Protein AF-A0A1T5C050-F1 (afdb_monomer_lite)

Secondary structure (DSSP, 8-state):
-TTHHHHHHHTS-HHHHHHHHHHH---HHHHHHHHHHHHHHHHHHHHHHHHHHHHHHHHHHHHHHHHHHTT-HHHHHHHHHHHHHHHHHHHHHHHHHHHHHHT-GGGGHHHHHHHHHHHHHHHHHHHHHHHHTT-

Foldseek 3Di:
DLCVLLVVLLPDQLLQVLLVQCLVPVDPVSLVVVLVVSLVVSVVSLVVSVVVLVVVLVVLVVVLVVCVVVVVVVVNVVSVVVNVVSVVVVVVSVVLVVCSVVVHDSNCVSSVSSVNSNVVNVVVVVVVVVVVVVD

Organism: NCBI:txid1037355

Structure (mmCIF, N/CA/C/O backbone):
data_AF-A0A1T5C050-F1
#
_entry.id   AF-A0A1T5C050-F1
#
loop_
_atom_site.group_PDB
_atom_site.id
_atom_site.type_symbol
_atom_site.label_atom_id
_atom_site.label_alt_id
_atom_site.label_comp_id
_atom_site.label_asym_id
_atom_site.label_entity_id
_atom_site.label_seq_id
_atom_site.pdbx_PDB_ins_code
_atom_site.Cartn_x
_atom_site.Cartn_y
_atom_site.Cartn_z
_atom_site.occupancy
_atom_site.B_iso_or_equiv
_atom_site.auth_seq_id
_atom_site.auth_comp_id
_atom_site.auth_asym_id
_atom_site.auth_atom_id
_atom_site.pdbx_PDB_model_num
ATOM 1 N N . MET A 1 1 ? -11.528 -1.303 3.590 1.00 84.25 1 MET A N 1
ATOM 2 C CA . MET A 1 1 ? -10.756 -0.819 4.756 1.00 84.25 1 MET A CA 1
ATOM 3 C C . MET A 1 1 ? -9.634 0.095 4.282 1.00 84.25 1 MET A C 1
ATOM 5 O O . MET A 1 1 ? -9.149 -0.112 3.178 1.00 84.25 1 MET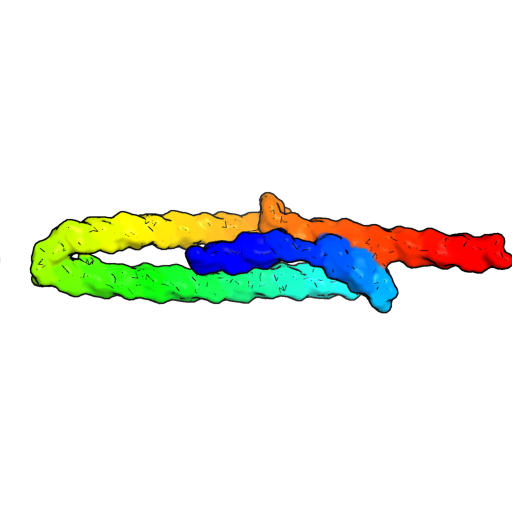 A O 1
ATOM 9 N N . PRO A 1 2 ? -9.185 1.081 5.078 1.00 89.75 2 PRO A N 1
ATOM 10 C CA . PRO A 1 2 ? -8.096 1.979 4.674 1.00 89.75 2 PRO A CA 1
ATOM 11 C C . PRO A 1 2 ? -6.820 1.239 4.232 1.00 89.75 2 PRO A C 1
ATOM 13 O O . PRO A 1 2 ? -6.162 1.654 3.285 1.00 89.75 2 PRO A O 1
ATOM 16 N N . ILE A 1 3 ? -6.520 0.094 4.858 1.00 91.94 3 ILE A N 1
ATOM 17 C CA . ILE A 1 3 ? -5.367 -0.759 4.515 1.00 91.94 3 ILE A CA 1
ATOM 18 C C . ILE A 1 3 ? -5.401 -1.305 3.073 1.00 91.94 3 ILE A C 1
ATOM 20 O O . ILE A 1 3 ? -4.346 -1.559 2.495 1.00 91.94 3 ILE A O 1
ATOM 24 N N . ASP A 1 4 ? -6.579 -1.407 2.448 1.00 92.31 4 ASP A N 1
ATOM 25 C CA . ASP A 1 4 ? -6.721 -1.911 1.076 1.00 92.31 4 ASP A CA 1
ATOM 26 C C . ASP A 1 4 ? -6.012 -1.015 0.054 1.00 92.31 4 ASP A C 1
ATOM 28 O O . ASP A 1 4 ? -5.550 -1.514 -0.969 1.00 92.31 4 ASP A O 1
ATOM 32 N N . LEU A 1 5 ? -5.851 0.281 0.352 1.00 94.25 5 LEU A N 1
ATOM 33 C CA . LEU A 1 5 ? -5.096 1.213 -0.490 1.00 94.25 5 LEU A CA 1
ATOM 34 C C . LEU A 1 5 ? -3.633 0.774 -0.656 1.00 94.25 5 LEU A C 1
ATOM 36 O O . LEU A 1 5 ? -3.046 0.949 -1.724 1.00 94.25 5 LEU A O 1
ATOM 40 N N . ILE A 1 6 ? -3.048 0.182 0.389 1.00 95.31 6 ILE A N 1
ATOM 41 C CA . ILE A 1 6 ? -1.682 -0.345 0.345 1.00 95.31 6 ILE A CA 1
ATOM 42 C C . ILE A 1 6 ? -1.642 -1.614 -0.502 1.00 95.31 6 ILE A C 1
ATOM 44 O O . ILE A 1 6 ? -0.819 -1.724 -1.408 1.00 95.31 6 ILE A O 1
ATOM 48 N N . TYR A 1 7 ? -2.559 -2.552 -0.260 1.00 94.25 7 TYR A N 1
ATOM 49 C CA . TYR A 1 7 ? -2.604 -3.803 -1.018 1.00 94.25 7 TYR A CA 1
ATOM 50 C C . TYR A 1 7 ? -2.885 -3.592 -2.504 1.00 94.25 7 TYR A C 1
ATOM 52 O O . TYR A 1 7 ? -2.309 -4.294 -3.330 1.00 94.25 7 TYR A O 1
ATOM 60 N N . GLN A 1 8 ? -3.749 -2.640 -2.854 1.00 95.19 8 GLN A N 1
ATOM 61 C CA . GLN A 1 8 ? -4.010 -2.277 -4.245 1.00 95.19 8 GLN A CA 1
ATOM 62 C C . GLN A 1 8 ? -2.750 -1.741 -4.919 1.00 95.19 8 GLN A C 1
ATOM 64 O O . GLN A 1 8 ? -2.427 -2.193 -6.012 1.00 95.19 8 GLN A O 1
ATOM 69 N N . PHE A 1 9 ? -2.001 -0.863 -4.243 1.00 95.88 9 PHE A N 1
ATOM 70 C CA . PHE A 1 9 ? -0.736 -0.357 -4.772 1.00 95.88 9 PHE A CA 1
ATOM 71 C C . PHE A 1 9 ? 0.274 -1.482 -5.006 1.00 95.88 9 PHE A C 1
ATOM 73 O O . PHE A 1 9 ? 0.848 -1.580 -6.079 1.00 95.88 9 PHE A O 1
ATOM 80 N N . LEU A 1 10 ? 0.447 -2.387 -4.039 1.00 94.50 10 LEU A N 1
ATOM 81 C CA . LEU A 1 10 ? 1.384 -3.511 -4.164 1.00 94.50 10 LEU A CA 1
ATOM 82 C C . LEU A 1 10 ? 1.030 -4.488 -5.298 1.00 94.50 10 LEU A C 1
ATOM 84 O O . LEU A 1 10 ? 1.909 -5.203 -5.773 1.00 94.50 10 LEU A O 1
ATOM 88 N N . LYS A 1 11 ? -0.242 -4.534 -5.712 1.00 94.31 11 LYS A N 1
ATOM 89 C CA . LYS A 1 11 ? -0.749 -5.395 -6.791 1.00 94.31 11 LYS A CA 1
ATOM 90 C C . LYS A 1 11 ? -0.712 -4.740 -8.172 1.00 94.31 11 LYS A C 1
ATOM 92 O O . LYS A 1 11 ? -1.097 -5.396 -9.137 1.00 94.31 11 LYS A O 1
ATOM 97 N N . GLU A 1 12 ? -0.307 -3.474 -8.281 1.00 95.38 12 GLU A N 1
ATOM 98 C CA . GLU A 1 12 ? -0.163 -2.828 -9.584 1.00 95.38 12 GLU A CA 1
ATOM 99 C C . GLU A 1 12 ? 0.852 -3.578 -10.464 1.00 95.38 12 GLU A C 1
ATOM 101 O O . GLU A 1 12 ? 1.815 -4.182 -9.982 1.00 95.38 12 GLU A O 1
ATOM 106 N N . ASP A 1 13 ? 0.646 -3.517 -11.779 1.00 95.00 13 ASP A N 1
ATOM 107 C CA . ASP A 1 13 ? 1.556 -4.125 -12.744 1.00 95.00 13 ASP A CA 1
ATOM 108 C C . ASP A 1 13 ? 2.800 -3.250 -12.949 1.00 95.00 13 ASP A C 1
ATOM 110 O O . ASP A 1 13 ? 2.872 -2.401 -13.838 1.00 95.00 13 ASP A O 1
ATOM 114 N N . TYR A 1 14 ? 3.784 -3.433 -12.073 1.00 97.62 14 TYR A N 1
ATOM 115 C CA . TYR A 1 14 ? 5.077 -2.762 -12.187 1.00 97.62 14 TYR A CA 1
ATOM 116 C C . TYR A 1 14 ? 5.998 -3.386 -13.228 1.00 97.62 14 TYR A C 1
ATOM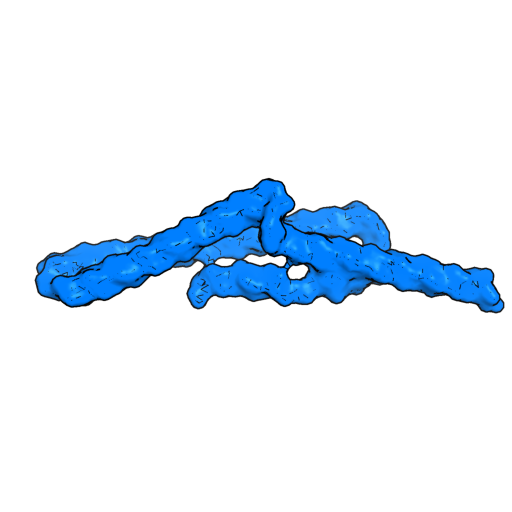 118 O O . TYR A 1 14 ? 6.921 -2.712 -13.677 1.00 97.62 14 TYR A O 1
ATOM 126 N N . GLU A 1 15 ? 5.773 -4.641 -13.616 1.00 97.19 15 GLU A N 1
ATOM 127 C CA . GLU A 1 15 ? 6.627 -5.299 -14.600 1.00 97.19 15 GLU A CA 1
ATOM 128 C C . GLU A 1 15 ? 6.423 -4.683 -15.980 1.00 97.19 15 GLU A C 1
ATOM 130 O O . GLU A 1 15 ? 7.401 -4.325 -16.634 1.00 97.19 15 GLU A O 1
ATOM 135 N N . THR A 1 16 ? 5.171 -4.490 -16.398 1.00 97.25 16 THR A N 1
ATOM 136 C CA . THR A 1 16 ? 4.875 -3.808 -17.664 1.00 97.25 16 THR A CA 1
ATOM 137 C C . THR A 1 16 ? 5.408 -2.375 -17.645 1.00 97.25 16 THR A C 1
ATOM 139 O O . THR A 1 16 ? 6.097 -1.981 -18.582 1.00 97.25 16 THR A O 1
ATOM 142 N N . LYS A 1 17 ? 5.216 -1.634 -16.540 1.00 97.00 17 LYS A N 1
ATOM 143 C CA . LYS A 1 17 ? 5.783 -0.280 -16.380 1.00 97.00 17 LYS A CA 1
ATOM 144 C C . LYS A 1 17 ? 7.303 -0.269 -16.554 1.00 97.00 17 LYS A C 1
ATOM 146 O O . LYS A 1 17 ? 7.828 0.529 -17.318 1.00 97.00 17 LYS A O 1
ATOM 151 N N . GLY A 1 18 ? 8.012 -1.177 -15.879 1.00 97.50 18 GLY A N 1
ATOM 152 C CA . GLY A 1 18 ? 9.467 -1.275 -15.995 1.00 97.50 18 GLY A CA 1
ATOM 153 C C . GLY A 1 18 ? 9.919 -1.620 -17.411 1.00 97.50 18 GLY A C 1
ATOM 154 O O . GLY A 1 18 ? 10.898 -1.058 -17.895 1.00 97.50 18 GLY A O 1
ATOM 155 N N . TYR A 1 19 ? 9.199 -2.516 -18.088 1.00 97.81 19 TYR A N 1
ATOM 156 C CA . TYR A 1 19 ? 9.477 -2.879 -19.475 1.00 97.81 19 TYR A CA 1
ATOM 157 C C . TYR A 1 19 ? 9.343 -1.678 -20.417 1.00 97.81 19 TYR A C 1
ATOM 159 O O . TYR A 1 19 ? 10.265 -1.405 -21.182 1.00 97.81 19 TYR A O 1
ATOM 167 N N . GLU A 1 20 ? 8.233 -0.943 -20.335 1.00 96.88 20 GLU A N 1
ATOM 168 C CA . GLU A 1 20 ? 7.983 0.257 -21.144 1.00 96.88 20 GLU A CA 1
ATOM 169 C C . GLU A 1 20 ? 9.010 1.362 -20.866 1.00 96.88 20 GLU A C 1
ATOM 171 O O . GLU A 1 20 ? 9.548 1.957 -21.804 1.00 96.88 20 GLU A O 1
ATOM 176 N N . ASP A 1 21 ? 9.351 1.581 -19.594 1.00 96.25 21 ASP A N 1
ATOM 177 C CA . ASP A 1 21 ? 10.360 2.560 -19.189 1.00 96.25 21 ASP A CA 1
ATOM 178 C C . ASP A 1 21 ? 11.732 2.245 -19.793 1.00 96.25 21 ASP A C 1
ATOM 180 O O . ASP A 1 21 ? 12.403 3.156 -20.272 1.00 96.25 21 ASP A O 1
ATOM 184 N N . ALA A 1 22 ? 12.136 0.971 -19.843 1.00 96.88 22 ALA A N 1
ATOM 185 C CA . ALA A 1 22 ? 13.396 0.568 -20.469 1.00 96.88 22 ALA A CA 1
ATOM 186 C C . ALA A 1 22 ? 13.416 0.807 -21.986 1.00 96.88 22 ALA A C 1
ATOM 188 O O . ALA A 1 22 ? 14.464 1.156 -22.526 1.00 96.88 22 ALA A O 1
ATOM 189 N N . LEU A 1 23 ? 12.279 0.632 -22.672 1.00 94.25 23 LEU A N 1
ATOM 190 C CA . LEU A 1 23 ? 12.161 0.939 -24.102 1.00 94.25 23 LEU A CA 1
ATOM 191 C C . LEU A 1 23 ? 12.262 2.446 -24.379 1.00 94.25 23 LEU A C 1
ATOM 193 O O . LEU A 1 23 ? 12.758 2.841 -25.431 1.00 94.25 23 LEU A O 1
ATOM 197 N N . CYS A 1 24 ? 11.799 3.278 -23.443 1.00 93.12 24 CYS A N 1
ATOM 198 C CA . CYS A 1 24 ? 11.862 4.734 -23.542 1.00 93.12 24 CYS A CA 1
ATOM 199 C C . CYS A 1 24 ? 13.245 5.285 -23.155 1.00 93.12 24 CYS A C 1
ATOM 201 O O . CYS A 1 24 ? 13.812 6.119 -23.862 1.00 93.12 24 CYS A O 1
ATOM 203 N N . ASN A 1 25 ? 13.800 4.813 -22.036 1.00 93.56 25 ASN A N 1
ATOM 204 C CA . ASN A 1 25 ? 15.108 5.205 -21.532 1.00 93.56 25 ASN A CA 1
ATOM 205 C C . ASN A 1 25 ? 15.824 4.012 -20.860 1.00 93.56 25 ASN A C 1
ATOM 207 O O . ASN A 1 25 ? 15.516 3.672 -19.714 1.00 93.56 25 ASN A O 1
ATOM 211 N N . PRO A 1 26 ? 16.826 3.406 -21.525 1.00 91.31 26 PRO A N 1
ATOM 212 C CA . PRO A 1 26 ? 17.523 2.227 -21.018 1.00 91.31 26 PRO A CA 1
ATOM 213 C C . PRO A 1 26 ? 18.571 2.529 -19.929 1.00 91.31 26 PRO A C 1
ATOM 215 O O . PRO A 1 26 ? 19.257 1.613 -19.473 1.00 91.31 26 PRO A O 1
ATOM 218 N N . ASP A 1 27 ? 18.740 3.787 -19.508 1.00 94.06 27 ASP A N 1
ATOM 219 C CA . ASP A 1 27 ? 19.728 4.147 -18.490 1.00 94.06 27 ASP A CA 1
ATOM 220 C C . ASP A 1 27 ? 19.380 3.538 -17.117 1.00 94.06 27 ASP A C 1
ATOM 222 O O . ASP A 1 27 ? 18.272 3.662 -16.589 1.00 94.06 27 ASP A O 1
ATOM 226 N N . ASN A 1 28 ? 20.373 2.914 -16.483 1.00 91.69 28 ASN A N 1
ATOM 227 C CA . ASN A 1 28 ? 20.247 2.380 -15.135 1.00 91.69 28 ASN A CA 1
ATOM 228 C C . ASN A 1 28 ? 19.965 3.478 -14.090 1.00 91.69 28 ASN A C 1
ATOM 230 O O . ASN A 1 28 ? 19.297 3.207 -13.092 1.00 91.69 28 ASN A O 1
ATOM 234 N N . SER A 1 29 ? 20.431 4.712 -14.308 1.00 94.38 29 SER A N 1
ATOM 235 C CA . SER A 1 29 ? 20.111 5.851 -13.439 1.00 94.38 29 SER A CA 1
ATOM 236 C C . SER A 1 29 ? 18.604 6.153 -13.432 1.00 94.38 29 SER A C 1
ATOM 238 O O . SER A 1 29 ? 18.021 6.393 -12.371 1.00 94.38 29 SER A O 1
ATOM 240 N N . TYR A 1 30 ? 17.952 6.030 -14.594 1.00 93.44 30 TYR A N 1
ATOM 241 C CA . TYR A 1 30 ? 16.510 6.198 -14.761 1.00 93.44 30 TYR A CA 1
ATOM 242 C C . TYR A 1 30 ? 15.735 5.110 -14.006 1.00 93.44 30 TYR A C 1
ATOM 244 O O . TYR A 1 30 ? 14.817 5.408 -13.237 1.00 93.44 30 TYR A O 1
ATOM 252 N N . LYS A 1 31 ? 16.179 3.851 -14.121 1.00 96.00 31 LYS A N 1
ATOM 253 C CA . LYS A 1 31 ? 15.627 2.714 -13.367 1.00 96.00 31 LYS A CA 1
ATOM 254 C C . LYS A 1 31 ? 15.670 2.944 -11.853 1.00 96.00 31 LYS A C 1
ATOM 256 O O . LYS A 1 31 ? 14.660 2.749 -11.175 1.00 96.00 31 LYS A O 1
ATOM 261 N N . GLU A 1 32 ? 16.820 3.346 -11.308 1.00 97.00 32 GLU A N 1
ATOM 262 C CA . GLU A 1 32 ? 16.954 3.566 -9.862 1.00 97.00 32 GLU A CA 1
ATOM 263 C C . GLU A 1 32 ? 16.112 4.758 -9.379 1.00 97.00 32 GLU A C 1
ATOM 265 O O . GLU A 1 32 ? 15.479 4.670 -8.324 1.00 97.00 32 GLU A O 1
ATOM 270 N N . MET A 1 33 ? 16.006 5.831 -10.171 1.00 96.25 33 MET A N 1
ATOM 271 C CA . MET A 1 33 ? 15.131 6.963 -9.850 1.00 96.25 33 MET A CA 1
ATOM 272 C C . MET A 1 33 ? 13.656 6.538 -9.768 1.00 96.25 33 MET A C 1
ATOM 274 O O . MET A 1 33 ? 12.968 6.880 -8.803 1.00 96.25 33 MET A O 1
ATOM 278 N N . ASN A 1 34 ? 13.176 5.727 -10.713 1.00 96.50 34 ASN A N 1
ATOM 279 C CA . ASN A 1 34 ? 11.802 5.221 -10.685 1.00 96.50 34 ASN A CA 1
ATOM 280 C C . ASN A 1 34 ? 11.544 4.280 -9.502 1.00 96.50 34 ASN A C 1
ATOM 282 O O . ASN A 1 34 ? 10.488 4.366 -8.873 1.00 96.50 34 ASN A O 1
ATOM 286 N N . LYS A 1 35 ?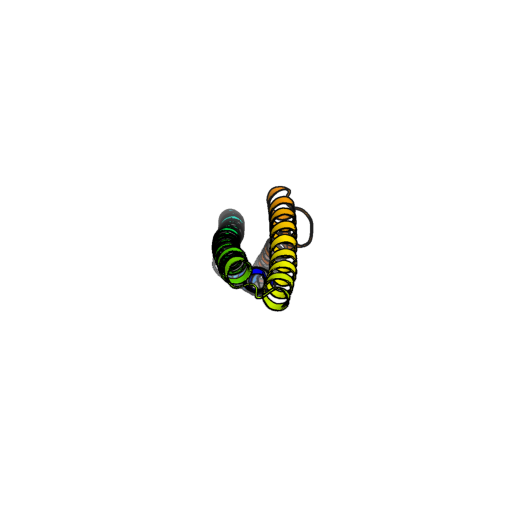 12.518 3.453 -9.101 1.00 97.12 35 LYS A N 1
ATOM 287 C CA . LYS A 1 35 ? 12.412 2.649 -7.869 1.00 97.12 35 LYS A CA 1
ATOM 288 C C . LYS A 1 35 ? 12.245 3.528 -6.624 1.00 97.12 35 LYS A C 1
ATOM 290 O O . LYS A 1 35 ? 11.424 3.210 -5.759 1.00 97.12 35 LYS A O 1
ATOM 295 N N . VAL A 1 36 ? 12.969 4.648 -6.541 1.00 96.75 36 VAL A N 1
ATOM 296 C CA . VAL A 1 36 ? 12.797 5.636 -5.460 1.00 96.75 36 VAL A CA 1
ATOM 297 C C . VAL A 1 36 ? 11.399 6.257 -5.502 1.00 96.75 36 VAL A C 1
ATOM 299 O O . VAL A 1 36 ? 10.736 6.333 -4.469 1.00 96.75 36 VAL A O 1
ATOM 302 N N . ILE A 1 37 ? 10.902 6.637 -6.682 1.00 96.94 37 ILE A N 1
ATOM 303 C CA . ILE A 1 37 ? 9.551 7.198 -6.845 1.00 96.94 37 ILE A CA 1
ATOM 304 C C . ILE A 1 37 ? 8.476 6.199 -6.394 1.00 96.94 37 ILE A C 1
ATOM 306 O O . ILE A 1 37 ? 7.581 6.564 -5.631 1.00 96.94 37 ILE A O 1
ATOM 310 N N . ILE A 1 38 ? 8.572 4.932 -6.809 1.00 97.00 38 ILE A N 1
ATOM 311 C CA . ILE A 1 38 ? 7.636 3.872 -6.405 1.00 97.00 38 ILE A CA 1
ATOM 312 C C . ILE A 1 38 ? 7.623 3.720 -4.880 1.00 97.00 38 ILE A C 1
ATOM 314 O O . ILE A 1 38 ? 6.549 3.665 -4.277 1.00 97.00 38 ILE A O 1
ATOM 318 N N . ARG A 1 39 ? 8.800 3.709 -4.241 1.00 96.50 39 ARG A N 1
ATOM 319 C CA . ARG A 1 39 ? 8.914 3.648 -2.777 1.00 96.50 39 ARG A CA 1
ATOM 320 C C . ARG A 1 39 ? 8.269 4.858 -2.103 1.00 96.50 39 ARG A C 1
ATOM 322 O O . ARG A 1 39 ? 7.431 4.678 -1.224 1.00 96.50 39 ARG A O 1
ATOM 329 N N . ASN A 1 40 ? 8.599 6.071 -2.534 1.00 96.62 40 ASN A N 1
ATOM 330 C CA . ASN A 1 40 ? 8.049 7.299 -1.951 1.00 96.62 40 ASN A CA 1
ATOM 331 C C . ASN A 1 40 ? 6.518 7.342 -2.076 1.00 96.62 40 ASN A C 1
ATOM 333 O O . ASN A 1 40 ? 5.812 7.718 -1.140 1.00 96.62 40 ASN A O 1
ATOM 337 N N . ASN A 1 41 ? 5.985 6.893 -3.212 1.00 96.75 41 ASN A N 1
ATOM 338 C CA . ASN A 1 41 ? 4.547 6.797 -3.448 1.00 96.75 41 ASN A CA 1
ATOM 339 C C . ASN A 1 41 ? 3.854 5.805 -2.502 1.00 96.75 41 ASN A C 1
ATOM 341 O O . ASN A 1 41 ? 2.707 6.035 -2.104 1.00 96.75 41 ASN A O 1
ATOM 345 N N . LEU A 1 42 ? 4.527 4.716 -2.130 1.00 96.31 42 LEU A N 1
ATOM 346 C CA . LEU A 1 42 ? 4.037 3.792 -1.112 1.00 96.31 42 LEU A CA 1
ATOM 347 C C . LEU A 1 42 ? 4.062 4.433 0.283 1.00 96.31 42 LEU A C 1
ATOM 349 O O . LEU A 1 42 ? 3.079 4.343 1.017 1.00 96.31 42 LEU A O 1
ATOM 353 N N . GLU A 1 43 ? 5.139 5.134 0.638 1.00 95.75 43 GLU A N 1
ATOM 354 C CA . GLU A 1 43 ? 5.256 5.839 1.923 1.00 95.75 43 GLU A CA 1
ATOM 355 C C . GLU A 1 43 ? 4.168 6.908 2.109 1.00 95.75 43 GLU A C 1
ATOM 357 O O . GLU A 1 43 ? 3.609 7.055 3.199 1.00 95.75 43 GLU A O 1
ATOM 362 N N . VAL A 1 44 ? 3.814 7.636 1.046 1.00 96.56 44 VAL A N 1
ATOM 363 C CA . VAL A 1 44 ? 2.691 8.588 1.068 1.00 96.56 44 VAL A CA 1
ATOM 364 C C . VAL A 1 44 ? 1.376 7.876 1.385 1.00 96.56 44 VAL A C 1
ATOM 366 O O . VAL A 1 44 ? 0.608 8.359 2.221 1.00 96.56 44 VAL A O 1
ATOM 369 N N . ARG A 1 45 ? 1.126 6.707 0.784 1.00 96.19 45 ARG A N 1
ATOM 370 C CA . ARG A 1 45 ? -0.081 5.920 1.075 1.00 96.19 45 ARG A CA 1
ATOM 371 C C . ARG A 1 45 ? -0.097 5.438 2.523 1.00 96.19 45 ARG A C 1
ATOM 373 O O . ARG A 1 45 ? -1.133 5.548 3.171 1.00 96.19 45 ARG A O 1
ATOM 380 N N . PHE A 1 46 ? 1.035 4.991 3.073 1.00 96.38 46 PHE A N 1
ATOM 381 C CA . PHE A 1 46 ? 1.125 4.645 4.498 1.00 96.38 46 PHE A CA 1
ATOM 382 C C . PHE A 1 46 ? 0.717 5.812 5.399 1.00 96.38 46 PHE A C 1
ATOM 384 O O . PHE A 1 46 ? -0.097 5.630 6.307 1.00 96.38 46 PHE A O 1
ATOM 391 N N . LYS A 1 47 ? 1.213 7.024 5.117 1.00 95.81 47 LYS A N 1
ATOM 392 C CA . LYS A 1 47 ? 0.828 8.235 5.860 1.00 95.81 47 LYS A CA 1
ATOM 393 C C . LYS A 1 47 ? -0.678 8.492 5.783 1.00 95.81 47 LYS A C 1
ATOM 395 O O . LYS A 1 47 ? -1.300 8.721 6.816 1.00 95.81 47 LYS A O 1
ATOM 400 N N . GLN A 1 48 ? -1.272 8.405 4.592 1.00 96.06 48 GLN A N 1
ATOM 401 C CA . GLN A 1 48 ? -2.717 8.592 4.402 1.00 96.06 48 GLN A CA 1
ATOM 402 C C . GLN A 1 48 ? -3.538 7.581 5.210 1.00 96.06 48 GLN A C 1
ATOM 404 O O . GLN A 1 48 ? -4.464 7.956 5.928 1.00 96.06 48 GLN A O 1
ATOM 409 N N . VAL A 1 49 ? -3.173 6.301 5.131 1.00 96.62 49 VAL A N 1
ATOM 410 C CA . VAL A 1 49 ? -3.882 5.220 5.822 1.00 96.62 49 VAL A CA 1
ATOM 411 C C . VAL A 1 49 ? -3.762 5.360 7.341 1.00 96.62 49 VAL A C 1
ATOM 413 O O . VAL A 1 49 ? -4.753 5.198 8.052 1.00 96.62 49 VAL A O 1
ATOM 416 N N . LYS A 1 50 ? -2.580 5.722 7.851 1.00 95.31 50 LYS A N 1
ATOM 417 C CA . LYS A 1 50 ? -2.367 5.982 9.282 1.00 95.31 50 LYS A CA 1
ATOM 418 C C . LYS A 1 50 ? -3.204 7.139 9.804 1.00 95.31 50 LYS A C 1
ATOM 420 O O . LYS A 1 50 ? -3.820 6.997 10.857 1.00 95.31 50 LYS A O 1
ATOM 425 N N . LEU A 1 51 ? -3.238 8.256 9.073 1.00 95.44 51 LEU A N 1
ATOM 426 C CA . LEU A 1 51 ? -4.073 9.403 9.431 1.00 95.44 51 LEU A CA 1
ATOM 427 C C . LEU A 1 51 ? -5.541 8.982 9.524 1.00 95.44 51 LEU A C 1
ATOM 429 O O . LEU A 1 51 ? -6.188 9.253 10.530 1.00 95.44 51 LEU A O 1
ATOM 433 N N . LYS A 1 52 ? -6.025 8.212 8.541 1.00 95.94 52 LYS A N 1
ATOM 434 C CA . LYS A 1 52 ? -7.405 7.725 8.544 1.00 95.94 52 LYS A CA 1
ATOM 435 C C . LYS A 1 52 ? -7.717 6.838 9.754 1.00 95.94 52 LYS A C 1
ATOM 437 O O . LYS A 1 52 ? -8.720 7.067 10.420 1.00 95.94 52 LYS A O 1
ATOM 442 N N . TYR A 1 53 ? -6.854 5.874 10.081 1.00 95.25 53 TYR A N 1
ATOM 443 C CA . TYR A 1 53 ? -7.051 5.037 11.271 1.00 95.25 53 TYR A CA 1
ATOM 444 C C . TYR A 1 53 ? -6.994 5.837 12.575 1.00 95.25 53 TYR A C 1
ATOM 446 O O . TYR A 1 53 ? -7.752 5.555 13.497 1.00 95.25 53 TYR A O 1
ATOM 454 N N . MET A 1 54 ? -6.104 6.826 12.669 1.00 94.12 54 MET A N 1
ATOM 455 C CA . MET A 1 54 ? -6.014 7.699 13.839 1.00 94.12 54 MET A CA 1
ATOM 456 C C . MET A 1 54 ? -7.313 8.488 14.048 1.00 94.12 54 MET A C 1
ATOM 458 O O . MET A 1 54 ? -7.794 8.575 15.178 1.00 94.12 54 MET A O 1
ATOM 462 N N . ASP A 1 55 ? -7.890 9.028 12.976 1.00 96.12 55 ASP A N 1
ATOM 463 C CA . ASP A 1 55 ? -9.162 9.748 13.040 1.0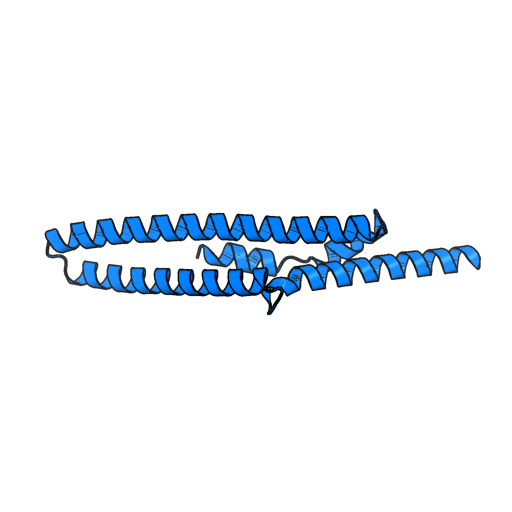0 96.12 55 ASP A CA 1
ATOM 464 C C . ASP A 1 55 ? -10.321 8.809 13.408 1.00 96.12 55 ASP A C 1
ATOM 466 O O . ASP A 1 55 ? -11.095 9.125 14.312 1.00 96.12 55 ASP A O 1
ATOM 470 N N . ASP A 1 56 ? -10.376 7.615 12.807 1.00 95.75 56 ASP A N 1
ATOM 471 C CA . ASP A 1 56 ? -11.400 6.603 13.107 1.00 95.75 56 ASP A CA 1
ATOM 472 C C . ASP A 1 56 ? -11.346 6.149 14.581 1.00 95.75 56 ASP A C 1
ATOM 474 O O . ASP A 1 56 ? -12.380 5.976 15.228 1.00 95.75 56 ASP A O 1
ATOM 478 N N . VAL A 1 57 ? -10.145 5.975 15.147 1.00 95.88 57 VAL A N 1
ATOM 479 C CA . VAL A 1 57 ? -9.975 5.606 16.564 1.00 95.88 57 VAL A CA 1
ATOM 480 C C . VAL A 1 57 ? -10.446 6.728 17.489 1.00 95.88 57 VAL A C 1
ATOM 482 O O . VAL A 1 57 ? -11.149 6.449 18.460 1.00 95.88 57 VAL A O 1
ATOM 485 N N . ARG A 1 58 ? -10.114 7.992 17.187 1.00 96.31 58 ARG A N 1
ATOM 486 C CA . ARG A 1 58 ? -10.576 9.145 17.982 1.00 96.31 58 ARG A CA 1
ATOM 487 C C . ARG A 1 58 ? -12.096 9.271 17.977 1.00 96.31 58 ARG A C 1
ATOM 489 O O . ARG A 1 58 ? -12.687 9.542 19.020 1.00 96.31 58 ARG A O 1
ATOM 496 N N . GLU A 1 59 ? -12.722 9.066 16.823 1.00 97.25 59 GLU A N 1
ATOM 497 C CA . GLU A 1 59 ? -14.180 9.085 16.690 1.00 97.25 59 GLU A CA 1
ATOM 498 C C . GLU A 1 59 ? -14.828 7.973 17.525 1.00 97.25 59 GLU A C 1
ATOM 500 O O . GLU A 1 59 ? -15.775 8.224 18.278 1.00 97.25 59 GLU A O 1
ATOM 505 N N . ILE A 1 60 ? -14.279 6.754 17.462 1.00 97.31 60 ILE A N 1
ATOM 506 C CA . ILE A 1 60 ? -14.758 5.639 18.284 1.00 97.31 60 ILE A CA 1
ATOM 507 C C . ILE A 1 60 ? -14.601 5.940 19.775 1.00 97.31 60 ILE A C 1
ATOM 509 O O . ILE A 1 60 ? -15.535 5.683 20.532 1.00 97.31 60 ILE A O 1
ATOM 513 N N . ASP A 1 61 ? -13.477 6.511 20.206 1.00 97.75 61 ASP A N 1
ATOM 514 C CA . ASP A 1 61 ? -13.254 6.856 21.613 1.00 97.75 61 ASP A CA 1
ATOM 515 C C . ASP A 1 61 ? -14.252 7.898 22.123 1.00 97.75 61 ASP A C 1
ATOM 517 O O . ASP A 1 61 ? -14.840 7.726 23.196 1.00 97.75 61 ASP A O 1
ATOM 521 N N . PHE A 1 62 ? -14.526 8.927 21.319 1.00 97.69 62 PHE A N 1
ATOM 522 C CA . PHE A 1 62 ? -15.575 9.897 21.619 1.00 97.69 62 PHE A CA 1
ATOM 523 C C . PHE A 1 62 ? -16.950 9.222 21.756 1.00 97.69 62 PHE A C 1
ATOM 525 O O . PHE A 1 62 ? -17.703 9.496 22.697 1.00 97.69 62 PHE A O 1
ATOM 532 N N . HIS A 1 63 ? -17.287 8.306 20.845 1.00 97.62 63 HIS A N 1
ATOM 533 C CA . HIS A 1 63 ? -18.541 7.565 20.917 1.00 97.62 63 HIS A CA 1
ATOM 534 C C . HIS A 1 63 ? -18.608 6.651 22.143 1.00 97.62 63 HIS A C 1
ATOM 536 O O . HIS A 1 63 ? -19.614 6.687 22.849 1.00 97.62 63 HIS A O 1
ATOM 542 N N . ILE A 1 64 ? -17.553 5.900 22.467 1.00 98.06 64 ILE A N 1
ATOM 543 C CA . ILE A 1 64 ? -17.495 5.060 23.673 1.00 98.06 64 ILE A CA 1
ATOM 544 C C . ILE A 1 64 ? -17.819 5.893 24.916 1.00 98.06 64 ILE A C 1
ATOM 546 O O . ILE A 1 64 ? -18.698 5.514 25.690 1.00 98.06 64 ILE A O 1
ATOM 550 N N . GLN A 1 65 ? -17.176 7.053 25.076 1.00 97.69 65 GLN A N 1
ATOM 551 C CA . GLN A 1 65 ? -17.404 7.933 26.221 1.00 97.69 65 GLN A CA 1
ATOM 552 C C . GLN A 1 65 ? -18.854 8.435 26.282 1.00 97.69 65 GLN A C 1
ATOM 554 O O . GLN A 1 65 ? -19.516 8.314 27.313 1.00 97.69 65 GLN A O 1
ATOM 559 N N . SER A 1 66 ? -19.364 8.962 25.168 1.00 97.88 66 SER A N 1
ATOM 560 C CA . SER A 1 66 ? -20.723 9.506 25.078 1.00 97.88 66 SER A CA 1
ATOM 561 C C . SER A 1 66 ? -21.801 8.448 25.350 1.00 97.88 66 SER A C 1
ATOM 563 O O . SER A 1 66 ? -22.777 8.726 26.043 1.00 97.88 66 SER A O 1
ATOM 565 N N . ARG A 1 67 ? -21.636 7.223 24.834 1.00 96.94 67 ARG A N 1
ATOM 566 C CA . ARG A 1 67 ? -22.628 6.146 24.993 1.00 96.94 67 ARG A CA 1
ATOM 567 C C . ARG A 1 67 ? -22.551 5.503 26.376 1.00 96.94 67 ARG A C 1
ATOM 569 O O . ARG A 1 67 ? -23.592 5.141 26.920 1.00 96.94 67 ARG A O 1
ATOM 576 N N . ALA A 1 68 ? -21.362 5.438 26.978 1.00 96.62 68 ALA A N 1
ATOM 577 C CA . ALA A 1 68 ? -21.194 4.997 28.361 1.00 96.62 68 ALA A CA 1
ATOM 578 C C . ALA A 1 68 ? -21.930 5.921 29.342 1.00 96.62 68 ALA A C 1
ATOM 580 O O . ALA A 1 68 ? -22.636 5.436 30.222 1.00 96.62 68 ALA A O 1
ATOM 581 N N . GLN A 1 69 ? -21.840 7.242 29.148 1.00 96.94 69 GLN A N 1
ATOM 582 C CA . GLN A 1 69 ? -22.584 8.222 29.954 1.00 96.94 69 GLN A CA 1
ATOM 583 C C . GLN A 1 69 ? -24.106 8.072 29.819 1.00 96.94 69 GLN A C 1
ATOM 585 O O . GLN A 1 69 ? -24.834 8.319 30.774 1.00 96.94 69 GLN A O 1
ATOM 590 N N . ALA A 1 70 ? -24.583 7.630 28.654 1.00 96.88 70 ALA A N 1
ATOM 591 C CA . ALA A 1 70 ? -25.995 7.353 28.401 1.00 96.88 70 ALA A CA 1
ATOM 592 C C . ALA A 1 70 ? -26.458 5.961 28.887 1.00 96.88 70 ALA A C 1
ATOM 594 O O . ALA A 1 70 ? -27.611 5.598 28.671 1.00 96.88 70 ALA A O 1
ATOM 595 N N . GLY A 1 71 ? -25.579 5.161 29.507 1.00 96.44 71 GLY A N 1
ATOM 596 C CA . GLY A 1 71 ? -25.907 3.813 29.985 1.00 96.44 71 GLY A CA 1
ATOM 597 C C . GLY A 1 71 ? -26.089 2.765 28.878 1.00 96.44 71 GLY A C 1
ATOM 598 O O . GLY A 1 71 ? -26.632 1.694 29.133 1.00 96.44 71 GLY A O 1
ATOM 599 N N . LEU A 1 72 ? -25.635 3.039 27.649 1.00 97.06 72 LEU A N 1
ATOM 600 C CA . LEU A 1 72 ? -25.803 2.154 26.488 1.00 97.06 72 LEU A CA 1
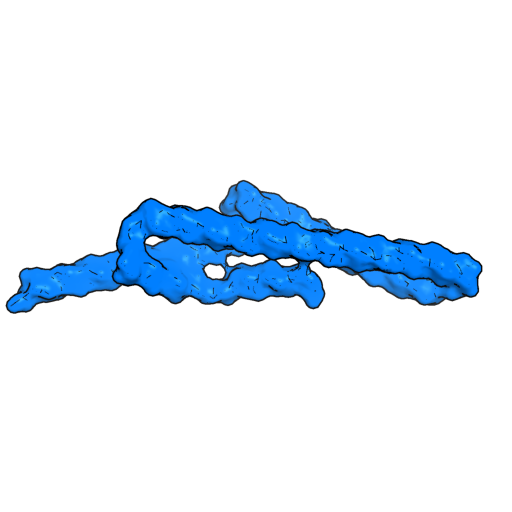ATOM 601 C C . LEU A 1 72 ? -24.707 1.075 26.439 1.00 97.06 72 LEU A C 1
ATOM 603 O O . LEU A 1 72 ? -23.845 1.087 25.557 1.00 97.06 72 LEU A O 1
ATOM 607 N N . VAL A 1 73 ? -24.729 0.155 27.406 1.00 95.94 73 VAL A N 1
ATOM 608 C CA . VAL A 1 73 ? -23.662 -0.839 27.641 1.00 95.94 73 VAL A CA 1
ATOM 609 C C . VAL A 1 73 ? -23.370 -1.701 26.407 1.00 95.94 73 VAL A C 1
ATOM 611 O O . VAL A 1 73 ? -22.211 -1.801 26.006 1.00 95.94 73 VAL A O 1
ATOM 614 N N . ASP A 1 74 ? -24.395 -2.251 25.752 1.00 97.12 74 ASP A N 1
ATOM 615 C CA . ASP A 1 74 ? -24.206 -3.122 24.580 1.00 97.12 74 ASP A CA 1
ATOM 616 C C . ASP A 1 74 ? -23.529 -2.389 23.413 1.00 97.12 74 ASP A C 1
ATOM 618 O O . ASP A 1 74 ? -22.660 -2.931 22.729 1.00 97.12 74 ASP A O 1
ATOM 622 N N . VAL A 1 75 ? -23.885 -1.117 23.205 1.00 96.81 75 VAL A N 1
ATOM 623 C CA . VAL A 1 75 ? -23.297 -0.277 22.150 1.00 96.81 75 VAL A CA 1
ATOM 624 C C . VAL A 1 75 ? -21.838 0.038 22.467 1.00 96.81 75 VAL A C 1
ATOM 626 O O . VAL A 1 75 ? -20.990 0.019 21.575 1.00 96.81 75 VAL A O 1
ATOM 629 N N . VAL A 1 76 ? -21.527 0.312 23.736 1.00 97.88 76 VAL A N 1
ATOM 630 C CA . VAL A 1 76 ? -20.148 0.530 24.186 1.00 97.88 76 VAL A CA 1
ATOM 631 C C . VAL A 1 76 ? -19.289 -0.699 23.903 1.00 97.88 76 VAL A C 1
ATOM 633 O O . VAL A 1 76 ? -18.169 -0.549 23.415 1.00 97.88 76 VAL A O 1
ATOM 636 N N . GLU A 1 77 ? -19.803 -1.899 24.163 1.00 97.75 77 GLU A N 1
ATOM 637 C CA . GLU A 1 77 ? -19.045 -3.125 23.927 1.00 97.75 77 GLU A CA 1
ATOM 638 C C . GLU A 1 77 ? -18.791 -3.362 22.432 1.00 97.75 77 GLU A C 1
ATOM 640 O O . GLU A 1 77 ? -17.650 -3.598 22.033 1.00 97.75 77 GLU A O 1
ATOM 645 N N . GLN A 1 78 ? -19.797 -3.150 21.577 1.00 97.50 78 GLN A N 1
ATOM 646 C CA . GLN A 1 78 ? -19.617 -3.206 20.119 1.00 97.50 78 GLN A CA 1
ATOM 647 C C . GLN A 1 78 ? -18.549 -2.218 19.621 1.00 97.50 78 GLN A C 1
ATOM 649 O O . GLN A 1 78 ? -17.714 -2.558 18.776 1.00 97.50 78 GLN A O 1
ATOM 654 N N . LEU A 1 79 ? -18.546 -0.990 20.150 1.00 97.88 79 LEU A N 1
ATOM 655 C CA . LEU A 1 79 ? -17.556 0.026 19.793 1.00 97.88 79 LEU A CA 1
ATOM 656 C C . LEU A 1 79 ? -16.142 -0.363 20.243 1.00 97.88 79 LEU A C 1
ATOM 658 O O . LEU A 1 79 ? -15.190 -0.144 19.492 1.00 97.88 79 LEU A O 1
ATOM 662 N N . LYS A 1 80 ? -15.988 -0.983 21.419 1.00 97.50 80 LYS A N 1
ATOM 663 C CA . LYS A 1 80 ? -14.694 -1.510 21.881 1.00 97.50 80 LYS A CA 1
ATOM 664 C C . LYS A 1 80 ? -14.183 -2.632 20.986 1.00 97.50 80 LYS A C 1
ATOM 666 O O . LYS A 1 80 ? -13.012 -2.601 20.614 1.00 97.50 80 LYS A O 1
ATOM 671 N N . THR A 1 81 ? -15.037 -3.577 20.589 1.00 97.50 81 THR A N 1
ATOM 672 C CA . THR A 1 81 ? -14.653 -4.632 19.637 1.00 97.50 81 THR A CA 1
ATOM 673 C C . THR A 1 81 ? -14.193 -4.024 18.314 1.00 97.50 81 THR A C 1
ATOM 675 O O . THR A 1 81 ? -13.135 -4.379 17.796 1.00 97.50 81 THR A O 1
ATOM 678 N N . ARG A 1 82 ? -14.926 -3.032 17.792 1.00 96.19 82 ARG A N 1
ATOM 679 C CA . ARG A 1 82 ? -14.521 -2.322 16.572 1.00 96.19 82 ARG A CA 1
ATOM 680 C C . ARG A 1 82 ? -13.180 -1.605 16.744 1.00 96.19 82 ARG A C 1
ATOM 682 O O . ARG A 1 82 ? -12.345 -1.674 15.843 1.00 96.19 82 ARG A O 1
ATOM 689 N N . LYS A 1 83 ? -12.946 -0.954 17.890 1.00 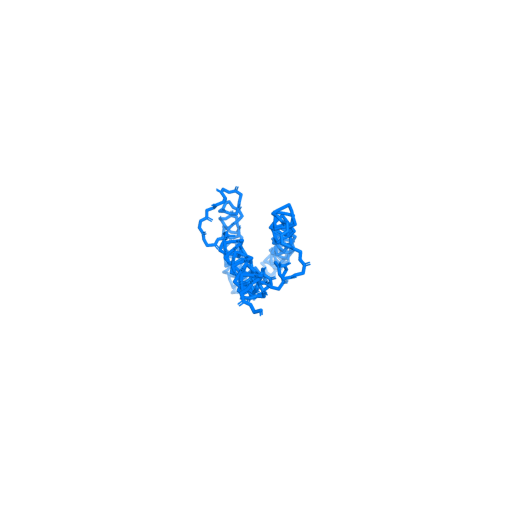96.50 83 LYS A N 1
ATOM 690 C CA . LYS A 1 83 ? -11.656 -0.325 18.217 1.00 96.50 83 LYS A CA 1
ATOM 691 C C . LYS A 1 83 ? -10.518 -1.344 18.181 1.00 96.50 83 LYS A C 1
ATOM 693 O O . LYS A 1 83 ? -9.501 -1.070 17.556 1.00 96.50 83 LYS A O 1
ATOM 698 N N . GLN A 1 84 ? -10.704 -2.517 18.790 1.00 96.31 84 GLN A N 1
ATOM 699 C CA . GLN A 1 84 ? -9.703 -3.589 18.783 1.00 96.31 84 GLN A CA 1
ATOM 700 C C . GLN A 1 84 ? -9.322 -4.003 17.357 1.00 96.31 84 GLN A C 1
ATOM 702 O O . GLN A 1 84 ? -8.135 -4.118 17.059 1.00 96.31 84 GLN A O 1
ATOM 707 N N . THR A 1 85 ? -10.298 -4.147 16.453 1.00 94.94 85 THR A N 1
ATOM 708 C CA . THR A 1 85 ? -10.021 -4.432 15.036 1.00 94.94 85 THR A CA 1
ATOM 709 C C . THR A 1 85 ? -9.174 -3.338 14.380 1.00 94.94 85 THR A C 1
ATOM 711 O O . THR A 1 85 ? -8.208 -3.645 13.685 1.00 94.94 85 THR A O 1
ATOM 714 N N . LEU A 1 86 ? -9.492 -2.057 14.609 1.00 94.19 86 LEU A N 1
ATOM 715 C CA . LEU A 1 86 ? -8.698 -0.952 14.054 1.00 94.19 86 LEU A CA 1
ATOM 716 C C . LEU A 1 86 ? -7.270 -0.931 14.613 1.00 94.19 86 LEU A C 1
ATOM 718 O O . LEU A 1 86 ? -6.327 -0.707 13.858 1.00 94.19 86 LEU A O 1
ATOM 722 N N . THR A 1 87 ? -7.103 -1.193 15.910 1.00 93.19 87 THR A N 1
ATOM 723 C CA . THR A 1 87 ? -5.783 -1.268 16.548 1.00 93.19 87 THR A CA 1
ATOM 724 C C . THR A 1 87 ? -4.947 -2.417 15.986 1.00 93.19 87 THR A C 1
ATOM 726 O O . THR A 1 87 ? -3.762 -2.234 15.718 1.00 93.19 87 THR A O 1
ATOM 729 N N . GLU A 1 88 ? -5.552 -3.576 15.722 1.00 94.69 88 GLU A N 1
ATOM 730 C CA . GLU A 1 88 ? -4.845 -4.687 15.079 1.00 94.69 88 GLU A CA 1
ATOM 731 C C . GLU A 1 88 ? -4.401 -4.329 13.652 1.00 94.69 88 GLU A C 1
ATOM 733 O O . GLU A 1 88 ? -3.274 -4.619 13.254 1.00 94.69 88 GLU A O 1
ATOM 738 N N . HIS A 1 89 ? -5.230 -3.610 12.892 1.00 93.56 89 HIS A N 1
ATOM 739 C CA . HIS A 1 89 ? -4.831 -3.126 11.568 1.00 93.56 89 HIS A CA 1
ATOM 740 C C . HIS A 1 89 ? -3.693 -2.094 11.633 1.00 93.56 89 HIS A C 1
ATOM 742 O O . HIS A 1 89 ? -2.822 -2.090 10.763 1.00 93.56 89 HIS A O 1
ATOM 748 N N . GLN A 1 90 ? -3.664 -1.231 12.654 1.00 93.94 90 GLN A N 1
ATOM 749 C CA . GLN A 1 90 ? -2.540 -0.315 12.882 1.00 93.94 90 GLN A CA 1
ATOM 750 C C . GLN A 1 90 ? -1.243 -1.081 13.161 1.00 93.94 90 GLN A C 1
ATOM 752 O O . GLN A 1 90 ? -0.217 -0.765 12.561 1.00 93.94 90 GLN A O 1
ATOM 757 N N . ARG A 1 91 ? -1.301 -2.138 13.980 1.00 94.62 91 ARG A N 1
ATOM 758 C CA . ARG A 1 91 ? -0.153 -3.016 14.247 1.00 94.62 91 ARG A CA 1
ATOM 759 C C . ARG A 1 91 ? 0.374 -3.671 12.967 1.00 94.62 91 ARG A C 1
ATOM 761 O O . ARG A 1 91 ? 1.583 -3.716 12.749 1.00 94.62 91 ARG A O 1
ATOM 768 N N . GLN A 1 92 ? -0.521 -4.137 12.095 1.00 94.25 92 GLN A N 1
ATOM 769 C CA . GLN A 1 92 ? -0.134 -4.692 10.793 1.00 94.25 92 GLN A CA 1
ATOM 770 C C . GLN A 1 92 ? 0.538 -3.644 9.897 1.00 94.25 92 GLN A C 1
ATOM 772 O O . GLN A 1 92 ? 1.549 -3.939 9.267 1.00 94.25 92 GLN A O 1
ATOM 777 N N . LEU A 1 93 ? 0.041 -2.403 9.869 1.00 95.12 93 LEU A N 1
ATOM 778 C CA . LEU A 1 93 ? 0.682 -1.321 9.111 1.00 95.12 93 LEU A CA 1
ATOM 779 C C . LEU A 1 93 ? 2.096 -1.007 9.604 1.00 95.12 93 LEU A C 1
ATOM 781 O O . LEU A 1 93 ? 2.979 -0.752 8.788 1.00 95.12 93 LEU A O 1
ATOM 785 N N . GLU A 1 94 ? 2.320 -1.020 10.917 1.00 94.38 94 GLU A N 1
ATOM 786 C CA . GLU A 1 94 ? 3.649 -0.803 11.502 1.00 94.38 94 GLU A CA 1
ATOM 787 C C . GLU A 1 94 ? 4.637 -1.903 11.099 1.00 94.38 94 GLU A C 1
ATOM 789 O O . GLU A 1 94 ? 5.799 -1.621 10.792 1.00 94.38 94 GLU A O 1
ATOM 794 N N . GLU A 1 95 ? 4.170 -3.150 11.060 1.00 94.69 95 GLU A N 1
ATOM 795 C CA . GLU A 1 95 ? 4.933 -4.291 10.560 1.00 94.69 95 GLU A CA 1
ATOM 796 C C . GLU A 1 95 ? 5.267 -4.141 9.070 1.00 94.69 95 GLU A C 1
ATOM 798 O O . GLU A 1 95 ? 6.433 -4.251 8.693 1.00 94.69 95 GLU A O 1
ATOM 803 N N . MET A 1 96 ? 4.292 -3.774 8.237 1.00 94.88 96 MET A N 1
ATOM 804 C CA . MET A 1 96 ? 4.516 -3.537 6.807 1.00 94.88 96 MET A CA 1
ATOM 805 C C . MET A 1 96 ? 5.517 -2.404 6.542 1.00 94.88 96 MET A C 1
ATOM 807 O O . MET A 1 96 ? 6.374 -2.511 5.666 1.00 94.88 96 MET A O 1
ATOM 811 N N . GLU A 1 97 ? 5.454 -1.305 7.292 1.00 94.44 97 GLU A N 1
ATOM 812 C CA . GLU A 1 97 ? 6.443 -0.231 7.166 1.00 94.44 97 GLU A CA 1
ATOM 813 C C . GLU A 1 97 ? 7.834 -0.660 7.625 1.00 94.44 97 GLU A C 1
ATOM 815 O O . GLU A 1 97 ? 8.834 -0.234 7.044 1.00 94.44 97 GLU A O 1
ATOM 820 N N . ARG A 1 98 ? 7.922 -1.471 8.685 1.00 94.75 98 ARG A N 1
ATOM 821 C CA . ARG A 1 98 ? 9.197 -2.024 9.146 1.00 94.75 98 ARG A CA 1
ATOM 822 C C . ARG A 1 98 ? 9.819 -2.887 8.052 1.00 94.75 98 ARG A C 1
ATOM 824 O O . ARG A 1 98 ? 11.001 -2.717 7.763 1.00 94.75 98 ARG A O 1
ATOM 831 N N . ASP A 1 99 ? 9.023 -3.731 7.409 1.00 94.38 99 ASP A N 1
ATOM 832 C CA . ASP A 1 99 ? 9.467 -4.570 6.297 1.00 94.38 99 ASP A CA 1
ATOM 833 C C . ASP A 1 99 ? 9.910 -3.725 5.091 1.00 94.38 99 ASP A C 1
ATOM 835 O O . ASP A 1 99 ? 10.963 -3.985 4.506 1.00 94.38 99 ASP A O 1
ATOM 839 N N . LEU A 1 100 ? 9.181 -2.647 4.769 1.00 94.00 100 LEU A N 1
ATOM 840 C CA . LEU A 1 100 ? 9.573 -1.702 3.718 1.00 94.00 100 LEU A CA 1
ATOM 841 C C . LEU A 1 100 ? 10.904 -0.994 4.032 1.00 94.00 100 LEU A C 1
ATOM 843 O O . LEU A 1 100 ? 11.758 -0.880 3.152 1.00 94.00 100 LEU A O 1
ATOM 847 N N . ARG A 1 101 ? 11.106 -0.536 5.277 1.00 92.44 101 ARG A N 1
ATOM 848 C CA . ARG A 1 101 ? 12.362 0.108 5.715 1.00 92.44 101 ARG A CA 1
ATOM 849 C C . ARG A 1 101 ? 13.546 -0.852 5.666 1.00 92.44 101 ARG A C 1
ATOM 851 O O . ARG A 1 101 ? 14.631 -0.455 5.252 1.00 92.44 101 ARG A O 1
ATOM 858 N N . ASN A 1 102 ? 13.325 -2.103 6.056 1.00 94.00 102 ASN A N 1
ATOM 859 C CA . ASN A 1 102 ? 14.357 -3.135 6.071 1.00 94.00 102 ASN A CA 1
ATOM 860 C C . ASN A 1 102 ? 14.629 -3.733 4.684 1.00 94.00 102 ASN A C 1
ATOM 862 O O . ASN A 1 102 ? 15.556 -4.525 4.544 1.00 94.00 102 ASN A O 1
ATOM 866 N N . ASN A 1 103 ? 13.862 -3.344 3.660 1.00 90.88 103 ASN A N 1
ATOM 867 C CA . ASN A 1 103 ? 13.907 -3.934 2.324 1.00 90.88 103 ASN A CA 1
ATOM 868 C C . ASN A 1 103 ? 13.643 -5.446 2.328 1.00 90.88 103 ASN A C 1
ATOM 870 O O . ASN A 1 103 ? 14.324 -6.202 1.639 1.00 90.88 103 ASN A O 1
ATOM 874 N N . THR A 1 104 ? 12.664 -5.895 3.108 1.00 89.31 104 THR A N 1
ATOM 875 C CA . THR A 1 104 ? 12.358 -7.318 3.283 1.00 89.31 104 THR A CA 1
ATOM 876 C C . THR A 1 104 ? 10.901 -7.641 2.990 1.00 89.31 104 THR A C 1
ATOM 878 O O . THR A 1 104 ? 10.036 -6.770 2.907 1.00 89.31 104 THR A O 1
ATOM 881 N N . GLY A 1 105 ? 10.628 -8.939 2.859 1.00 88.06 105 GLY A N 1
ATOM 882 C CA . GLY A 1 105 ? 9.275 -9.460 2.720 1.00 88.06 105 GLY A CA 1
ATOM 883 C C . GLY A 1 105 ? 8.610 -9.075 1.400 1.00 88.06 105 GLY A C 1
ATOM 884 O O . GLY A 1 105 ? 9.252 -8.692 0.422 1.00 88.06 105 GLY A O 1
ATOM 885 N N . TYR A 1 106 ? 7.284 -9.182 1.372 1.00 88.94 106 TYR A N 1
ATOM 886 C CA . TYR A 1 106 ? 6.489 -8.877 0.179 1.00 88.94 106 TYR A CA 1
ATOM 887 C C . TYR A 1 106 ? 6.439 -7.373 -0.138 1.00 88.94 106 TYR A C 1
ATOM 889 O O . TYR A 1 106 ? 6.085 -6.986 -1.251 1.00 88.94 106 TYR A O 1
ATOM 897 N N . MET A 1 107 ? 6.853 -6.528 0.811 1.00 92.25 107 MET A N 1
ATOM 898 C CA . MET A 1 107 ? 6.834 -5.071 0.701 1.00 92.25 107 MET A CA 1
ATOM 899 C C . MET A 1 107 ? 7.825 -4.506 -0.312 1.00 92.25 107 MET A C 1
ATOM 901 O O . MET A 1 107 ? 7.694 -3.342 -0.660 1.00 92.25 107 MET A O 1
ATOM 905 N N . ILE A 1 108 ? 8.793 -5.296 -0.788 1.00 93.56 108 ILE A N 1
ATOM 906 C CA . ILE A 1 108 ? 9.700 -4.916 -1.885 1.00 93.56 108 ILE A CA 1
ATOM 907 C C . ILE A 1 108 ? 9.326 -5.556 -3.228 1.00 93.56 108 ILE A C 1
ATOM 909 O O . ILE A 1 108 ? 9.983 -5.291 -4.235 1.00 93.56 108 ILE A O 1
ATOM 913 N N . GLY A 1 109 ? 8.277 -6.385 -3.265 1.00 94.06 109 GLY A N 1
ATOM 914 C CA . GLY A 1 109 ? 7.881 -7.140 -4.456 1.00 94.06 109 GLY A CA 1
ATOM 915 C C . GLY A 1 109 ? 7.601 -6.249 -5.667 1.00 94.06 109 GLY A C 1
ATOM 916 O O . GLY A 1 109 ? 7.984 -6.598 -6.781 1.00 94.06 109 GLY A O 1
ATOM 917 N N . MET A 1 110 ? 7.033 -5.060 -5.452 1.00 95.69 110 MET A N 1
ATOM 918 C CA . MET A 1 110 ? 6.810 -4.072 -6.510 1.00 95.69 110 MET A CA 1
ATOM 919 C C . MET A 1 110 ? 8.111 -3.560 -7.141 1.00 95.69 110 MET A C 1
ATOM 921 O O . MET A 1 110 ? 8.185 -3.423 -8.358 1.00 95.69 110 MET A O 1
ATOM 925 N N . LEU A 1 111 ? 9.155 -3.325 -6.338 1.00 96.88 111 LEU A N 1
ATOM 926 C CA . LEU A 1 111 ? 10.455 -2.858 -6.835 1.00 96.88 111 LEU A CA 1
ATOM 927 C C . LEU A 1 111 ? 11.168 -3.956 -7.623 1.00 96.88 111 LEU A C 1
ATOM 929 O O . LEU A 1 111 ? 11.766 -3.675 -8.656 1.00 96.88 111 LEU A O 1
ATOM 933 N N . LEU A 1 112 ? 11.073 -5.201 -7.150 1.00 96.12 112 LEU A N 1
ATOM 934 C CA . LEU A 1 112 ? 11.622 -6.365 -7.847 1.00 96.12 112 LEU A CA 1
ATOM 935 C C . LEU A 1 112 ? 10.888 -6.628 -9.166 1.00 96.12 112 LEU A C 1
ATOM 937 O O . LEU A 1 112 ? 11.521 -6.930 -10.173 1.00 96.12 112 LEU A O 1
ATOM 941 N N . SER A 1 113 ? 9.560 -6.489 -9.167 1.00 97.19 113 SER A N 1
ATOM 942 C CA . SER A 1 113 ? 8.729 -6.620 -10.366 1.00 97.19 113 SER A CA 1
ATOM 943 C C . SER A 1 113 ? 9.081 -5.553 -11.406 1.00 97.19 113 SER A C 1
ATOM 945 O O . SER A 1 113 ? 9.341 -5.881 -12.563 1.00 97.19 113 SER A O 1
ATOM 947 N N . TYR A 1 114 ? 9.205 -4.294 -10.968 1.00 98.19 114 TYR A N 1
ATOM 948 C CA . TYR A 1 114 ? 9.672 -3.187 -11.803 1.00 98.19 114 TYR A CA 1
ATOM 949 C C . TYR A 1 114 ? 11.052 -3.461 -12.409 1.00 98.19 114 TYR A C 1
ATOM 951 O O . TYR A 1 114 ? 11.244 -3.362 -13.619 1.00 98.19 114 TYR A O 1
ATOM 959 N N . GLU A 1 115 ? 12.014 -3.858 -11.574 1.00 97.44 115 GLU A N 1
ATOM 960 C CA . GLU A 1 115 ? 13.375 -4.150 -12.016 1.00 97.44 115 GLU A CA 1
ATOM 961 C C . GLU A 1 115 ? 13.422 -5.315 -13.011 1.00 97.44 115 GLU A C 1
ATOM 963 O O . GLU A 1 115 ? 14.112 -5.223 -14.027 1.00 97.44 115 GLU A O 1
ATOM 968 N N . ARG A 1 116 ? 12.635 -6.375 -12.785 1.00 97.50 116 ARG A N 1
ATOM 969 C CA . ARG A 1 116 ? 12.492 -7.475 -13.747 1.00 97.50 116 ARG A CA 1
ATOM 970 C C . ARG A 1 116 ? 11.965 -6.979 -15.092 1.00 97.50 116 ARG A C 1
ATOM 972 O O . ARG A 1 116 ? 12.528 -7.342 -16.123 1.00 97.50 116 ARG A O 1
ATOM 979 N N . GLY A 1 117 ? 10.916 -6.160 -15.082 1.00 97.81 117 GLY A N 1
ATOM 980 C CA . GLY A 1 117 ? 10.355 -5.546 -16.285 1.00 97.81 117 GLY A CA 1
ATOM 981 C C . GLY A 1 117 ? 11.395 -4.757 -17.068 1.00 97.81 117 GLY A C 1
ATOM 982 O O . GLY A 1 117 ? 11.596 -4.995 -18.259 1.00 97.81 117 GLY A O 1
ATOM 983 N N . PHE A 1 118 ? 12.135 -3.899 -16.368 1.00 98.06 118 PHE A N 1
ATOM 984 C CA . PHE A 1 118 ? 13.182 -3.074 -16.962 1.00 98.06 118 PHE A CA 1
ATOM 985 C C . PHE A 1 118 ? 14.278 -3.913 -17.626 1.00 98.06 118 PHE A C 1
ATOM 987 O O . PHE A 1 118 ? 14.618 -3.700 -18.789 1.00 98.06 118 PHE A O 1
ATOM 994 N N . LEU A 1 119 ? 14.781 -4.941 -16.935 1.00 97.06 119 LEU A N 1
ATOM 995 C CA . LEU A 1 119 ? 15.783 -5.856 -17.493 1.00 97.06 119 LEU A CA 1
ATOM 996 C C . LEU A 1 119 ? 15.274 -6.590 -18.743 1.00 97.06 119 LEU A C 1
ATOM 998 O O . LEU A 1 119 ? 16.035 -6.796 -19.690 1.00 97.06 119 LEU A O 1
ATOM 1002 N N . ARG A 1 120 ? 13.987 -6.958 -18.780 1.00 97.31 120 ARG A N 1
ATOM 1003 C CA . ARG A 1 120 ? 13.368 -7.555 -19.974 1.00 97.31 120 ARG A CA 1
ATOM 1004 C C . ARG A 1 120 ? 13.331 -6.575 -21.149 1.00 97.31 120 ARG A C 1
ATOM 1006 O O . ARG A 1 120 ? 13.596 -6.997 -22.273 1.00 97.31 120 ARG A O 1
ATOM 1013 N N . GLY A 1 121 ? 13.042 -5.297 -20.904 1.00 96.81 121 GLY A N 1
ATOM 1014 C CA . GLY A 1 121 ? 13.059 -4.261 -21.941 1.00 96.81 121 GLY A CA 1
ATOM 1015 C C . GLY A 1 121 ? 14.459 -4.044 -22.518 1.00 96.81 121 GLY A C 1
ATOM 1016 O O . GLY A 1 121 ? 14.632 -4.043 -23.736 1.00 96.81 121 GLY A O 1
ATOM 1017 N N . LEU A 1 122 ? 15.489 -4.000 -21.665 1.00 95.44 122 LEU A N 1
ATOM 1018 C CA . LEU A 1 122 ? 16.887 -3.920 -22.114 1.00 95.44 122 LEU A CA 1
ATOM 1019 C C . LEU A 1 122 ? 17.294 -5.109 -22.991 1.00 95.44 122 LEU A C 1
ATOM 1021 O O . LEU A 1 122 ? 17.968 -4.942 -24.012 1.00 95.44 122 LEU A O 1
ATOM 1025 N N . ALA A 1 123 ? 16.881 -6.318 -22.602 1.00 94.31 123 ALA A N 1
ATOM 1026 C CA . ALA A 1 123 ? 17.143 -7.519 -23.385 1.00 94.31 123 ALA A CA 1
ATOM 1027 C C . ALA A 1 123 ? 16.465 -7.451 -24.764 1.00 94.31 123 ALA A C 1
ATOM 1029 O O . ALA A 1 123 ? 17.081 -7.824 -25.763 1.00 94.31 123 ALA A O 1
ATOM 1030 N N . ALA A 1 124 ? 15.233 -6.934 -24.837 1.00 94.25 124 ALA A N 1
ATOM 1031 C CA . ALA A 1 124 ? 14.518 -6.749 -26.097 1.00 94.25 124 ALA A CA 1
ATOM 1032 C C . ALA A 1 124 ? 15.246 -5.768 -27.036 1.00 94.25 124 ALA A C 1
ATOM 1034 O O . ALA A 1 124 ? 15.526 -6.131 -28.179 1.00 94.25 124 ALA A O 1
ATOM 1035 N N . LEU A 1 125 ? 15.652 -4.594 -26.533 1.00 92.19 125 LEU A N 1
ATOM 1036 C CA . LEU A 1 125 ? 16.428 -3.603 -27.298 1.00 92.19 125 LEU A CA 1
ATOM 1037 C C . LEU A 1 125 ? 17.759 -4.170 -27.813 1.00 92.19 125 LEU A C 1
ATOM 1039 O O . LEU A 1 125 ? 18.160 -3.938 -28.957 1.00 92.19 125 LEU A O 1
ATOM 1043 N N . SER A 1 126 ? 18.441 -4.952 -26.973 1.00 89.62 126 SER A N 1
ATOM 1044 C CA . SER A 1 126 ? 19.713 -5.588 -27.332 1.00 89.62 126 SER A CA 1
ATOM 1045 C C . SER A 1 126 ? 19.533 -6.595 -28.472 1.00 89.62 126 SER A C 1
ATOM 1047 O O . SER A 1 126 ? 20.311 -6.607 -29.426 1.00 89.62 126 SER A O 1
ATOM 1049 N N . LEU A 1 127 ? 18.484 -7.422 -28.408 1.00 89.94 127 LEU A N 1
ATOM 1050 C CA . LEU A 1 127 ? 18.160 -8.391 -29.458 1.00 89.94 127 LEU A CA 1
ATOM 1051 C C . LEU A 1 127 ? 17.767 -7.716 -30.776 1.00 89.94 127 LEU A C 1
ATOM 1053 O O . LEU A 1 127 ? 18.137 -8.209 -31.842 1.00 89.94 127 LEU A O 1
ATOM 1057 N N . GLU A 1 128 ? 17.028 -6.609 -30.722 1.00 87.50 128 GLU A N 1
ATOM 1058 C CA . GLU A 1 128 ? 16.643 -5.836 -31.905 1.00 87.50 128 GLU A CA 1
ATOM 1059 C C . GLU A 1 128 ? 17.862 -5.204 -32.589 1.00 87.50 128 GLU A C 1
ATOM 1061 O O . GLU A 1 128 ? 18.048 -5.357 -33.799 1.00 87.50 128 GLU A O 1
ATOM 1066 N N . THR A 1 129 ? 18.762 -4.611 -31.801 1.00 83.38 129 THR A N 1
ATOM 1067 C CA . THR A 1 129 ? 20.026 -4.039 -32.291 1.00 83.38 129 THR A CA 1
ATOM 1068 C C . THR A 1 129 ? 20.885 -5.100 -32.988 1.00 83.38 129 THR A C 1
ATOM 1070 O O . THR A 1 129 ? 21.382 -4.879 -34.092 1.00 83.38 129 THR A O 1
ATOM 1073 N N . LEU A 1 130 ? 21.012 -6.289 -32.388 1.00 83.69 130 LEU A N 1
ATOM 1074 C CA . LEU A 1 130 ? 21.768 -7.404 -32.968 1.00 83.69 130 LEU A CA 1
ATOM 1075 C C . LEU A 1 130 ? 21.156 -7.937 -34.271 1.00 83.69 130 LEU A C 1
ATOM 1077 O O . LEU A 1 130 ? 21.892 -8.400 -35.141 1.00 83.69 130 LEU A O 1
ATOM 1081 N N . LYS A 1 131 ? 19.825 -7.906 -34.412 1.00 79.00 131 LYS A N 1
ATOM 1082 C CA . LYS A 1 131 ? 19.144 -8.306 -35.654 1.00 79.00 131 LYS A CA 1
ATOM 1083 C C . LYS A 1 131 ? 19.373 -7.289 -36.769 1.00 79.00 131 LYS A C 1
ATOM 1085 O O . LYS A 1 131 ? 19.703 -7.702 -37.874 1.00 79.00 131 LYS A O 1
ATOM 1090 N N . SER A 1 132 ? 19.264 -5.997 -36.460 1.00 74.38 132 SER A N 1
ATOM 1091 C CA . SER A 1 132 ? 19.503 -4.897 -37.406 1.00 74.38 132 SER A CA 1
ATOM 1092 C C . SER A 1 132 ? 20.938 -4.886 -37.953 1.00 74.38 132 SER A C 1
ATOM 1094 O O . SER A 1 132 ? 21.166 -4.593 -39.118 1.00 74.38 132 SER A O 1
ATOM 1096 N N . GLN A 1 133 ? 21.924 -5.295 -37.148 1.00 66.38 133 GLN A N 1
ATOM 1097 C CA . GLN A 1 133 ? 23.322 -5.410 -37.587 1.00 66.38 133 GLN A CA 1
ATOM 1098 C C . GLN A 1 133 ? 23.618 -6.633 -38.479 1.00 66.38 133 GLN A C 1
ATOM 1100 O O . GLN A 1 133 ? 24.720 -6.737 -39.017 1.00 66.38 133 GLN A O 1
ATOM 1105 N N . ARG A 1 134 ? 22.687 -7.591 -38.597 1.00 58.88 134 ARG A N 1
ATOM 1106 C CA . ARG A 1 134 ? 22.851 -8.831 -39.383 1.00 58.88 134 ARG A CA 1
ATOM 1107 C C . ARG A 1 134 ? 22.068 -8.837 -40.703 1.00 58.88 134 ARG A C 1
ATOM 1109 O O . ARG A 1 134 ? 22.217 -9.795 -41.461 1.00 58.88 134 ARG A O 1
ATOM 1116 N N . SER A 1 135 ? 21.234 -7.827 -40.941 1.00 53.41 135 SER A N 1
ATOM 1117 C CA . SER A 1 135 ? 20.476 -7.586 -42.179 1.00 53.41 135 SER A CA 1
ATOM 1118 C C . SER A 1 135 ? 21.187 -6.584 -43.073 1.00 53.41 135 SER A C 1
ATOM 1120 O O . SER A 1 135 ? 21.206 -6.818 -44.298 1.00 53.41 135 SER A O 1
#

Sequence (135 aa):
MPIDLIYQFLKEDYETKGYEDALCNPDNSYKEMNKVIIRNNLEVRFKQVKLKYMDDVREIDFHIQSRAQAGLVDVVEQLKTRKQTLTEHQRQLEEMERDLRNNTGYMIGMLLSYERGFLRGLAALSLETLKSQRS

pLDDT: mean 94.03, std 6.35, range [53.41, 98.19]

Radius of gyration: 22.61 Å; chains: 1; bounding box: 49×19×72 Å